Protein AF-A0A2E8VR51-F1 (afdb_monomer)

Nearest PDB structures (foldseek):
  3cpf-assembly1_A  TM=2.596E-01  e=8.222E+00  Homo sapiens

Sequence (143 aa):
MIGESTTSEHAAAALQFATNHGLVFTTLTAPDAATGFERFQSMVGETIETPVLVINQVLLKRLCEVCREQIAQQAAGTDRPRGFRAVGCPECDDRYKGRCGVFEAYLYEGDALRRMGRSLADNAARKVAAGITDYEELKRLAP

Mean predicted aligned error: 5.42 Å

Foldseek 3Di:
DEEADPALVSLLVQLVCCVPPNDGDYDYDDLDQVRVVVVSCVSPVDDRQGKDKTKDKDKFFFADPVDWDWDDPDPDDDPPAGFTDQDDDPVADRSGDDIDMFMWMWMDHPNDIGTDDDDSLVSVVVCRNVHGHHPVRSVVSDD

Secondary structure (DSSP, 8-state):
---B--SHHHHHHHHHHHHHHS----B---SSHHHHHHHHHHHH-S---S-EEEEEEEEEEEEPTTT-EEPP--SSS--PPS-EE----TTSBTTEEEEEEEEEEEEEETTEEEEESS-HHHHHHHHHHTTSS-HHHHHTT--

Solvent-accessible surface area (backbone atoms only — not comparable to full-atom values): 8320 Å² total; per-residue (Å²): 115,53,65,74,45,86,44,40,68,49,36,36,48,46,50,51,47,22,72,76,72,50,90,61,48,68,43,72,92,54,97,43,41,65,60,37,48,53,52,49,49,62,35,44,70,61,88,80,85,66,72,45,79,36,72,32,75,48,77,38,61,16,42,21,88,88,48,48,39,75,55,77,81,70,94,65,96,61,92,69,71,62,34,32,44,70,67,50,53,96,90,34,63,92,23,20,52,65,70,44,81,33,51,28,36,32,40,34,52,94,96,40,80,40,76,53,81,59,50,46,66,57,48,37,51,52,34,19,55,69,48,45,21,31,69,71,60,50,57,71,71,57,131

Structure (mmCIF, N/CA/C/O backbone):
data_AF-A0A2E8VR51-F1
#
_entry.id   AF-A0A2E8VR51-F1
#
loop_
_atom_site.group_PDB
_atom_site.id
_atom_site.type_symbol
_atom_site.label_atom_id
_atom_site.label_alt_id
_atom_site.label_comp_id
_atom_site.label_asym_id
_atom_site.label_entity_id
_atom_si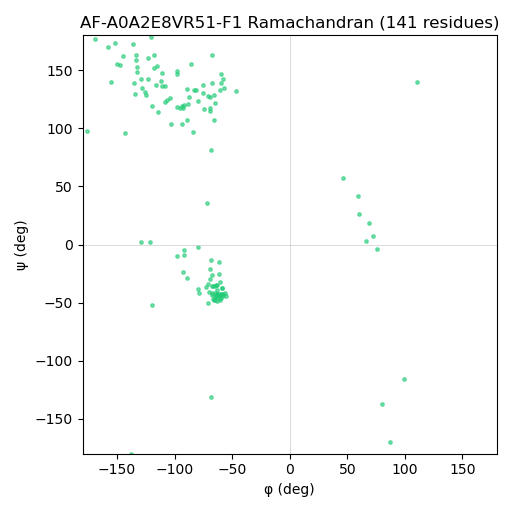te.label_seq_id
_atom_site.pdbx_PDB_ins_code
_atom_site.Cartn_x
_atom_site.Cartn_y
_atom_site.Cartn_z
_atom_site.occupancy
_atom_site.B_iso_or_equiv
_atom_site.auth_seq_id
_atom_site.auth_comp_id
_atom_site.auth_asym_id
_atom_site.auth_atom_id
_atom_site.pdbx_PDB_model_num
ATOM 1 N N . MET A 1 1 ? 16.158 -10.627 -5.288 1.00 84.38 1 MET A N 1
ATOM 2 C CA . MET A 1 1 ? 15.573 -9.438 -4.632 1.00 84.38 1 MET A CA 1
ATOM 3 C C . MET A 1 1 ? 16.692 -8.436 -4.440 1.00 84.38 1 MET A C 1
ATOM 5 O O . MET A 1 1 ? 17.735 -8.818 -3.926 1.00 84.38 1 MET A O 1
ATOM 9 N N . ILE A 1 2 ? 16.482 -7.212 -4.904 1.00 89.19 2 ILE A N 1
ATOM 10 C CA . ILE A 1 2 ? 17.306 -6.039 -4.605 1.00 89.19 2 ILE A CA 1
ATOM 11 C C . ILE A 1 2 ? 16.576 -5.297 -3.482 1.00 89.19 2 ILE A C 1
ATOM 13 O O . ILE A 1 2 ? 15.353 -5.384 -3.394 1.00 89.19 2 ILE A O 1
ATOM 17 N N . GLY A 1 3 ? 17.309 -4.650 -2.579 1.00 92.25 3 GLY A N 1
ATOM 18 C CA . GLY A 1 3 ? 16.710 -3.867 -1.497 1.00 92.25 3 GLY A CA 1
ATOM 19 C C . GLY A 1 3 ? 16.006 -2.612 -2.022 1.00 92.25 3 GLY A C 1
ATOM 20 O O . GLY A 1 3 ? 15.230 -2.658 -2.979 1.00 92.25 3 GLY A O 1
ATOM 21 N N . GLU A 1 4 ? 16.299 -1.469 -1.409 1.00 94.38 4 GLU A N 1
ATOM 22 C CA . GLU A 1 4 ? 15.798 -0.187 -1.899 1.00 94.38 4 GLU A CA 1
ATOM 23 C C . GLU A 1 4 ? 16.639 0.322 -3.079 1.00 94.38 4 GLU A C 1
ATOM 25 O O . GLU A 1 4 ? 17.854 0.498 -2.958 1.00 94.38 4 GLU A O 1
ATOM 30 N N . SER A 1 5 ? 15.994 0.584 -4.217 1.00 93.75 5 SER A N 1
ATOM 31 C CA . SER A 1 5 ? 16.619 1.255 -5.357 1.00 93.75 5 SER A CA 1
ATOM 32 C C . SER A 1 5 ? 16.562 2.766 -5.161 1.00 93.75 5 SER A C 1
ATOM 34 O O . SER A 1 5 ? 15.560 3.414 -5.454 1.00 93.75 5 SER A O 1
ATOM 36 N N . THR A 1 6 ? 17.659 3.319 -4.647 1.00 92.06 6 THR A N 1
ATOM 37 C CA . THR A 1 6 ? 17.831 4.755 -4.379 1.00 92.06 6 THR A CA 1
ATOM 38 C C . THR A 1 6 ? 18.596 5.508 -5.470 1.00 92.06 6 THR A C 1
ATOM 40 O O . THR A 1 6 ? 18.639 6.737 -5.429 1.00 92.06 6 THR A O 1
ATOM 43 N N . THR A 1 7 ? 19.207 4.802 -6.428 1.00 93.50 7 THR A N 1
ATOM 44 C CA . THR A 1 7 ? 20.041 5.391 -7.487 1.00 93.50 7 THR A CA 1
ATOM 45 C C . THR A 1 7 ? 19.699 4.833 -8.869 1.00 93.50 7 THR A C 1
ATOM 47 O O . THR A 1 7 ? 19.080 3.769 -8.991 1.00 93.50 7 THR A O 1
ATOM 50 N N . SER A 1 8 ? 20.146 5.539 -9.911 1.00 95.06 8 SER A N 1
ATOM 51 C CA . SER A 1 8 ? 20.068 5.106 -11.311 1.00 95.06 8 SER A CA 1
ATOM 52 C C . SER A 1 8 ? 20.735 3.754 -11.536 1.00 95.06 8 SER A C 1
ATOM 54 O O . SER A 1 8 ? 20.169 2.892 -12.200 1.00 95.06 8 SER A O 1
ATOM 56 N N . GLU A 1 9 ? 21.894 3.519 -10.918 1.00 94.19 9 GLU A N 1
ATOM 57 C CA . GLU A 1 9 ? 22.633 2.263 -11.064 1.00 94.19 9 GLU A CA 1
ATOM 58 C C . GLU A 1 9 ? 21.839 1.083 -10.489 1.00 94.19 9 GLU A C 1
ATOM 60 O O . GLU A 1 9 ? 21.773 0.023 -11.110 1.00 94.19 9 GLU A O 1
ATOM 65 N N . HIS A 1 10 ? 21.189 1.261 -9.331 1.00 94.38 10 HIS A N 1
ATOM 66 C CA . HIS A 1 10 ? 20.349 0.220 -8.730 1.00 94.38 10 HIS A CA 1
ATOM 67 C C . HIS A 1 10 ? 19.092 -0.066 -9.560 1.00 94.38 10 HIS A C 1
ATOM 69 O O . HIS A 1 10 ? 18.713 -1.229 -9.718 1.00 94.38 10 HIS A O 1
ATOM 75 N N . ALA A 1 11 ? 18.437 0.972 -10.088 1.00 95.56 11 ALA A N 1
ATOM 76 C CA . ALA A 1 11 ? 17.245 0.822 -10.920 1.00 95.56 11 ALA A CA 1
ATOM 77 C C . ALA A 1 11 ? 17.561 0.138 -12.262 1.00 95.56 11 ALA A C 1
ATOM 79 O O . ALA A 1 11 ? 16.892 -0.833 -12.620 1.00 95.56 11 ALA A O 1
ATOM 80 N N . ALA A 1 12 ? 18.619 0.578 -12.950 1.00 94.62 12 ALA A N 1
ATOM 81 C CA . ALA A 1 12 ? 19.083 -0.024 -14.198 1.00 94.62 12 ALA A CA 1
ATOM 82 C C . ALA A 1 12 ? 19.508 -1.487 -13.996 1.00 94.62 12 ALA A C 1
ATOM 84 O O . ALA A 1 12 ? 19.099 -2.363 -14.756 1.00 94.62 12 ALA A O 1
ATOM 85 N N . ALA A 1 13 ? 20.243 -1.785 -12.916 1.00 93.69 13 ALA A N 1
ATOM 86 C CA . ALA A 1 13 ? 20.587 -3.161 -12.573 1.00 93.69 13 ALA A CA 1
ATOM 87 C C . ALA A 1 13 ? 19.329 -4.013 -12.338 1.00 93.69 13 ALA A C 1
ATOM 89 O O . ALA A 1 13 ? 19.228 -5.113 -12.877 1.00 93.69 13 ALA A O 1
ATOM 90 N N . ALA A 1 14 ? 18.344 -3.514 -11.581 1.00 94.69 14 ALA A N 1
ATOM 91 C CA . ALA A 1 14 ? 17.099 -4.241 -11.330 1.00 94.69 14 ALA A CA 1
ATOM 92 C C . ALA A 1 14 ? 16.357 -4.596 -12.625 1.00 94.69 14 ALA A C 1
ATOM 94 O O . ALA A 1 14 ? 15.919 -5.739 -12.775 1.00 94.69 14 ALA A O 1
ATOM 95 N N . LEU A 1 15 ? 16.263 -3.647 -13.562 1.00 95.00 15 LEU A N 1
ATOM 96 C CA . LEU A 1 15 ? 15.639 -3.872 -14.861 1.00 95.00 15 LEU A CA 1
ATOM 97 C C . LEU A 1 15 ? 16.427 -4.885 -15.697 1.00 95.00 15 LEU A C 1
ATOM 99 O O . LEU A 1 15 ? 15.846 -5.846 -16.192 1.00 95.00 15 LEU A O 1
ATOM 103 N N . GLN A 1 16 ? 17.748 -4.730 -15.793 1.00 94.12 16 GLN A N 1
ATOM 104 C CA . GLN A 1 16 ? 18.604 -5.648 -16.544 1.00 94.12 16 GLN A CA 1
ATOM 105 C C . GLN A 1 16 ? 18.524 -7.082 -15.997 1.00 94.12 16 GLN A C 1
ATOM 107 O O . GLN A 1 16 ? 18.422 -8.041 -16.765 1.00 94.12 16 GLN A O 1
ATOM 112 N N . PHE A 1 17 ? 18.528 -7.247 -14.670 1.00 94.31 17 PHE A N 1
ATOM 113 C CA . PHE A 1 17 ? 18.333 -8.553 -14.043 1.00 94.31 17 PHE A CA 1
ATOM 114 C C . PHE A 1 17 ? 16.948 -9.125 -14.344 1.00 94.31 17 PHE A C 1
ATOM 116 O O . PHE A 1 17 ? 16.844 -10.326 -14.580 1.00 94.31 17 PHE A O 1
ATOM 123 N N . ALA A 1 18 ? 15.901 -8.297 -14.357 1.00 94.94 18 ALA A N 1
ATOM 124 C CA . ALA A 1 18 ? 14.562 -8.761 -14.692 1.00 94.94 18 ALA A CA 1
ATOM 125 C C . ALA A 1 18 ? 14.484 -9.252 -16.147 1.00 94.94 18 ALA A C 1
ATOM 127 O O . ALA A 1 18 ? 14.019 -10.359 -16.412 1.00 94.94 18 ALA A O 1
ATOM 128 N N . THR A 1 19 ? 15.048 -8.488 -17.083 1.00 94.69 19 THR A N 1
ATOM 129 C CA . THR A 1 19 ? 15.113 -8.856 -18.504 1.00 94.69 19 THR A CA 1
ATOM 130 C C . THR A 1 19 ? 15.874 -10.167 -18.730 1.00 94.69 19 THR A C 1
ATOM 132 O O . THR A 1 19 ? 15.428 -11.017 -19.496 1.00 94.69 19 THR A O 1
ATOM 135 N N . ASN A 1 20 ? 17.002 -10.366 -18.042 1.00 94.50 20 ASN A N 1
ATOM 136 C CA . ASN A 1 20 ? 17.883 -11.516 -18.284 1.00 94.50 20 ASN A CA 1
ATOM 137 C C . ASN A 1 20 ? 17.538 -12.764 -17.457 1.00 94.50 20 ASN A C 1
ATOM 139 O O . ASN A 1 20 ? 17.843 -13.883 -17.869 1.00 94.50 20 ASN A O 1
ATOM 143 N N . HIS A 1 21 ? 16.956 -12.587 -16.269 1.00 92.62 21 HIS A N 1
ATOM 144 C CA . HIS A 1 21 ? 16.804 -13.653 -15.272 1.00 92.62 21 HIS A CA 1
ATOM 145 C C . HIS A 1 21 ? 15.372 -13.801 -14.731 1.00 92.62 21 HIS A C 1
ATOM 147 O O . HIS A 1 21 ? 15.128 -14.664 -13.885 1.00 92.62 21 HIS A O 1
ATOM 153 N N . GLY A 1 22 ? 14.414 -13.009 -15.221 1.00 92.12 22 GLY A N 1
ATOM 154 C CA . GLY A 1 22 ? 12.995 -13.132 -14.895 1.00 92.12 22 GLY A CA 1
ATOM 155 C C . GLY A 1 22 ? 12.523 -12.141 -13.831 1.00 92.12 22 GLY A C 1
ATOM 156 O O . GLY A 1 22 ? 12.467 -10.940 -14.059 1.00 92.12 22 GLY A O 1
ATOM 157 N N . LEU A 1 23 ? 12.086 -12.625 -12.668 1.00 94.88 23 LEU A N 1
ATOM 158 C CA . LEU A 1 23 ? 11.394 -11.778 -11.692 1.00 94.88 23 LEU A CA 1
ATOM 159 C C . LEU A 1 23 ? 12.356 -11.148 -10.677 1.00 94.88 23 LEU A C 1
ATOM 161 O O . LEU A 1 23 ? 12.995 -11.845 -9.885 1.00 94.88 23 LEU A O 1
ATOM 165 N N . VAL A 1 24 ? 12.384 -9.815 -10.635 1.00 96.00 24 VAL A N 1
ATOM 166 C CA . VAL A 1 24 ? 13.119 -9.034 -9.634 1.00 96.00 24 VAL A CA 1
ATOM 167 C C . VAL A 1 24 ? 12.144 -8.227 -8.785 1.00 96.00 24 VAL A C 1
ATOM 169 O O . VAL A 1 24 ? 11.216 -7.607 -9.288 1.00 96.00 24 VAL A O 1
ATOM 172 N N . PHE A 1 25 ? 12.391 -8.218 -7.477 1.00 96.50 25 PHE A N 1
ATOM 173 C CA . PHE A 1 25 ? 11.725 -7.333 -6.526 1.00 96.50 25 PHE A CA 1
ATOM 174 C C . PHE A 1 25 ? 12.713 -6.278 -6.047 1.00 96.50 25 PHE A C 1
ATOM 176 O O . PHE A 1 25 ? 13.847 -6.634 -5.717 1.00 96.50 25 PHE A O 1
ATOM 183 N N . THR A 1 26 ? 12.258 -5.031 -5.977 1.00 96.00 26 THR A N 1
ATOM 184 C CA . THR A 1 26 ? 12.933 -3.901 -5.331 1.00 96.00 26 THR A CA 1
ATOM 185 C C . THR A 1 26 ? 11.891 -2.977 -4.703 1.00 96.00 26 THR A C 1
ATOM 187 O O . THR A 1 26 ? 10.706 -3.063 -5.031 1.00 96.00 26 THR A O 1
ATOM 190 N N . THR A 1 27 ? 12.315 -2.122 -3.777 1.00 96.94 27 THR A N 1
ATOM 191 C CA . THR A 1 27 ? 11.473 -1.093 -3.163 1.00 96.94 27 THR A CA 1
ATOM 192 C C . THR A 1 27 ? 11.980 0.298 -3.517 1.00 96.94 27 THR A C 1
ATOM 194 O O . THR A 1 27 ? 13.168 0.492 -3.751 1.00 96.94 27 THR A O 1
ATOM 197 N N . LEU A 1 28 ? 11.087 1.283 -3.512 1.00 95.50 28 LEU A N 1
ATOM 198 C CA . LEU A 1 28 ? 11.433 2.696 -3.632 1.00 95.50 28 LEU A CA 1
ATOM 199 C C . LEU A 1 28 ? 10.434 3.533 -2.836 1.00 95.50 28 LEU A C 1
ATOM 201 O O . LEU A 1 28 ? 9.288 3.122 -2.640 1.00 95.50 28 LEU A O 1
ATOM 205 N N . THR A 1 29 ? 10.860 4.713 -2.398 1.00 95.00 29 THR A N 1
ATOM 206 C CA . THR A 1 29 ? 10.002 5.637 -1.655 1.00 95.00 29 THR A CA 1
ATOM 207 C C . THR A 1 29 ? 9.316 6.624 -2.606 1.00 95.00 29 THR A C 1
ATOM 209 O O . THR A 1 29 ? 9.969 7.434 -3.272 1.00 95.00 29 THR A O 1
ATOM 212 N N . ALA A 1 30 ? 7.985 6.569 -2.652 1.00 93.94 30 ALA A N 1
ATOM 213 C CA . ALA A 1 30 ? 7.124 7.464 -3.423 1.00 93.94 30 ALA A CA 1
ATOM 214 C C . ALA A 1 30 ? 5.759 7.637 -2.728 1.00 93.94 30 ALA A C 1
ATOM 216 O O . ALA A 1 30 ? 5.362 6.758 -1.961 1.00 93.94 30 ALA A O 1
ATOM 217 N N . PRO A 1 31 ? 5.047 8.755 -2.965 1.00 92.50 31 PRO A N 1
ATOM 218 C CA . PRO A 1 31 ? 3.736 9.004 -2.358 1.00 92.50 31 PRO A CA 1
ATOM 219 C C . PRO A 1 31 ? 2.630 8.076 -2.887 1.00 92.50 31 PRO A C 1
ATOM 221 O O . PRO A 1 31 ? 1.697 7.758 -2.154 1.00 92.50 31 PRO A O 1
ATOM 224 N N . ASP A 1 32 ? 2.738 7.622 -4.135 1.00 93.06 32 ASP A N 1
ATOM 225 C CA . ASP A 1 32 ? 1.780 6.726 -4.779 1.00 93.06 32 ASP A CA 1
ATOM 226 C C . ASP A 1 32 ? 2.459 5.858 -5.856 1.00 93.06 32 ASP A C 1
ATOM 228 O O . ASP A 1 32 ? 3.645 6.019 -6.161 1.00 93.06 32 ASP A O 1
ATOM 232 N N . ALA A 1 33 ? 1.706 4.910 -6.422 1.00 94.75 33 ALA A N 1
ATOM 233 C CA . ALA A 1 33 ? 2.224 3.967 -7.412 1.00 94.75 33 ALA A CA 1
ATOM 234 C C . ALA A 1 33 ? 2.599 4.620 -8.754 1.00 94.75 33 ALA A C 1
ATOM 236 O O . ALA A 1 33 ? 3.564 4.183 -9.378 1.00 94.75 33 ALA A O 1
ATOM 237 N N . ALA A 1 34 ? 1.861 5.640 -9.204 1.00 94.75 34 ALA A N 1
ATOM 238 C 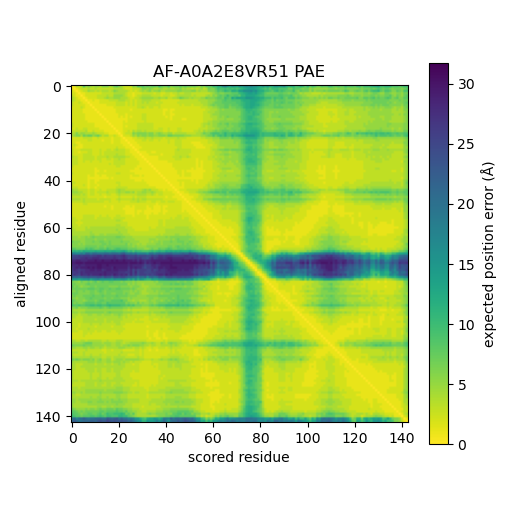CA . ALA A 1 34 ? 2.125 6.295 -10.485 1.00 94.75 34 ALA A CA 1
ATOM 239 C C . ALA A 1 34 ? 3.414 7.120 -10.407 1.00 94.75 34 ALA A C 1
ATOM 241 O O . ALA A 1 34 ? 4.342 6.885 -11.178 1.00 94.75 34 ALA A O 1
ATOM 242 N N . THR A 1 35 ? 3.531 7.965 -9.382 1.00 95.50 35 THR A N 1
ATOM 243 C CA . THR A 1 35 ? 4.749 8.720 -9.069 1.00 95.50 35 THR A CA 1
ATOM 244 C C . THR A 1 35 ? 5.933 7.780 -8.820 1.00 95.50 35 THR A C 1
ATOM 246 O O . THR A 1 35 ? 7.067 8.071 -9.200 1.00 95.50 35 THR A O 1
ATOM 249 N N . GLY A 1 36 ? 5.692 6.631 -8.180 1.00 96.12 36 GLY A N 1
ATOM 250 C CA . GLY A 1 36 ? 6.714 5.609 -7.967 1.00 96.12 36 GLY A CA 1
ATOM 251 C C . GLY A 1 36 ? 7.240 5.006 -9.268 1.00 96.12 36 GLY A C 1
ATOM 252 O O . GLY A 1 36 ? 8.453 4.860 -9.425 1.00 96.12 36 GLY A O 1
ATOM 253 N N . PHE A 1 37 ? 6.347 4.714 -10.217 1.00 97.00 37 PHE A N 1
ATOM 254 C CA . PHE A 1 37 ? 6.731 4.262 -11.550 1.00 97.00 37 PHE A CA 1
ATOM 255 C C . PHE A 1 37 ? 7.494 5.343 -12.323 1.00 97.00 37 PHE A C 1
ATOM 257 O O . PHE A 1 37 ? 8.561 5.056 -12.853 1.00 97.00 37 PHE A O 1
ATOM 264 N N . GLU A 1 38 ? 7.005 6.585 -12.342 1.00 96.06 38 GLU A N 1
ATOM 265 C CA . GLU A 1 38 ? 7.671 7.706 -13.024 1.00 96.06 38 GLU A CA 1
ATOM 266 C C . GLU A 1 38 ? 9.094 7.930 -12.493 1.00 96.06 38 GLU A C 1
ATOM 268 O O . GLU A 1 38 ? 10.039 8.097 -13.266 1.00 96.06 38 GLU A O 1
ATOM 273 N N . ARG A 1 39 ? 9.281 7.856 -11.167 1.00 96.00 39 ARG A N 1
ATOM 274 C CA . ARG A 1 39 ? 10.613 7.903 -10.545 1.00 96.00 39 ARG A CA 1
ATOM 275 C C . ARG A 1 39 ? 11.492 6.744 -10.992 1.00 96.00 39 ARG A C 1
ATOM 277 O O . ARG A 1 39 ? 12.652 6.967 -11.325 1.00 96.00 39 ARG A O 1
ATOM 284 N N . PHE A 1 40 ? 10.961 5.522 -11.000 1.00 96.81 40 PHE A N 1
ATOM 285 C CA . PHE A 1 40 ? 11.699 4.350 -11.469 1.00 96.81 40 PHE A CA 1
ATOM 286 C C . PHE A 1 40 ? 12.118 4.496 -12.937 1.00 96.81 40 PHE A C 1
ATOM 288 O O . PHE A 1 40 ? 13.291 4.320 -13.252 1.00 96.81 40 PHE A O 1
ATOM 295 N N . GLN A 1 41 ? 11.196 4.906 -13.809 1.00 95.94 41 GLN A N 1
ATOM 296 C CA . GLN A 1 41 ? 11.453 5.154 -15.227 1.00 95.94 41 GLN A CA 1
ATOM 297 C C . GLN A 1 41 ? 12.520 6.237 -15.431 1.00 95.94 41 GLN A C 1
ATOM 299 O O . GLN A 1 41 ? 13.450 6.051 -16.214 1.00 95.94 41 GLN A O 1
ATOM 304 N N . SER A 1 42 ? 12.445 7.332 -14.670 1.00 95.69 42 SER A N 1
ATOM 305 C CA . SER A 1 42 ? 13.459 8.387 -14.704 1.00 95.69 42 SER A CA 1
ATOM 306 C C . SER A 1 42 ? 14.834 7.916 -14.223 1.00 95.69 42 SER A C 1
ATOM 308 O O . SER A 1 42 ? 15.833 8.414 -14.733 1.00 95.69 42 SER A O 1
ATOM 310 N N . MET A 1 43 ? 14.908 7.011 -13.240 1.00 96.19 43 MET A N 1
ATOM 311 C CA . MET A 1 43 ? 16.180 6.459 -12.751 1.00 96.19 43 MET A CA 1
ATOM 312 C C . MET A 1 43 ? 16.807 5.482 -13.747 1.00 96.19 43 MET A C 1
ATOM 314 O O . MET A 1 43 ? 18.027 5.450 -13.872 1.00 96.19 43 MET A O 1
ATOM 318 N N . VAL A 1 44 ? 15.981 4.692 -14.437 1.00 95.69 44 VAL A N 1
ATOM 319 C CA . VAL A 1 44 ? 16.424 3.766 -15.486 1.00 95.69 44 VAL A CA 1
ATOM 320 C C . VAL A 1 44 ? 17.012 4.535 -16.674 1.00 95.69 44 VAL A C 1
ATOM 322 O O . VAL A 1 44 ? 18.074 4.173 -17.165 1.00 95.69 44 VAL A O 1
ATOM 325 N N . GLY A 1 45 ? 16.358 5.616 -17.115 1.00 93.75 45 GLY A N 1
ATOM 326 C CA . GLY A 1 45 ? 16.888 6.501 -18.161 1.00 93.75 45 GLY A CA 1
ATOM 327 C C . GLY A 1 45 ? 16.878 5.921 -19.585 1.00 93.75 45 GLY A C 1
ATOM 328 O O . GLY A 1 45 ? 17.398 6.552 -20.502 1.00 93.75 45 GLY A O 1
ATOM 329 N N . GLU A 1 46 ? 16.268 4.754 -19.786 1.00 92.44 46 GLU A N 1
ATOM 330 C CA . GLU A 1 46 ? 16.099 4.077 -21.074 1.00 92.44 46 GLU A CA 1
ATOM 331 C C . GLU A 1 46 ? 14.674 3.520 -21.235 1.00 92.44 46 GLU A C 1
ATOM 333 O O . GLU A 1 46 ? 13.851 3.581 -20.317 1.00 92.44 46 GLU A O 1
ATOM 338 N N . THR A 1 47 ? 14.359 3.009 -22.429 1.00 92.38 47 THR A N 1
ATOM 339 C CA . THR A 1 47 ? 13.036 2.434 -22.717 1.00 92.38 47 THR A CA 1
ATOM 340 C C . THR A 1 47 ? 12.850 1.134 -21.940 1.00 92.38 47 THR A C 1
ATOM 342 O O . THR A 1 47 ? 13.669 0.223 -22.030 1.00 92.38 47 THR A O 1
ATOM 345 N N . ILE A 1 48 ? 11.753 1.038 -21.190 1.00 95.38 48 ILE A N 1
ATOM 346 C CA . ILE A 1 48 ? 11.406 -0.155 -20.417 1.00 95.38 48 ILE A CA 1
ATOM 347 C C . ILE A 1 48 ? 10.574 -1.084 -21.309 1.00 95.38 48 ILE A C 1
ATOM 349 O O . ILE A 1 48 ? 9.407 -0.812 -21.570 1.00 95.38 48 ILE A O 1
ATOM 353 N N . GLU A 1 49 ? 11.156 -2.192 -21.763 1.00 93.62 49 GLU A N 1
ATOM 354 C CA . GLU A 1 49 ? 10.429 -3.218 -22.536 1.00 93.62 49 GLU A CA 1
ATOM 355 C C . GLU A 1 49 ? 9.855 -4.335 -21.647 1.00 93.62 49 GLU A C 1
ATOM 357 O O . GLU A 1 49 ? 8.880 -4.999 -22.003 1.00 93.62 49 GLU A O 1
ATOM 362 N N . THR A 1 50 ? 10.441 -4.532 -20.465 1.00 94.19 50 THR A N 1
ATOM 363 C CA . THR A 1 50 ? 10.032 -5.560 -19.500 1.00 94.19 50 THR A CA 1
ATOM 364 C C . THR A 1 50 ? 8.830 -5.078 -18.680 1.00 94.19 50 THR A C 1
ATOM 366 O O . THR A 1 50 ? 8.878 -3.964 -18.154 1.00 94.19 50 THR A O 1
ATOM 369 N N . PRO A 1 51 ? 7.767 -5.887 -18.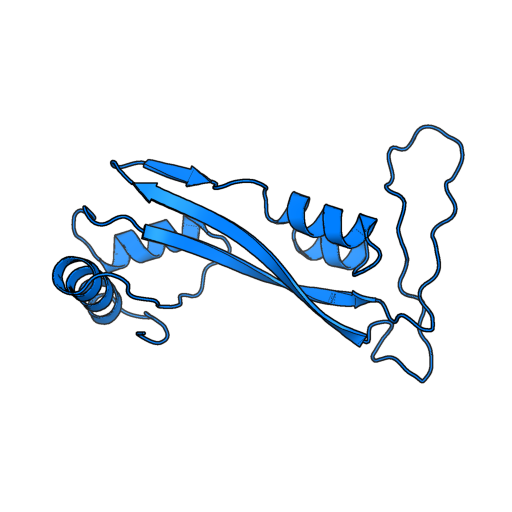499 1.00 96.44 51 PRO A N 1
ATOM 370 C CA . PRO A 1 51 ? 6.629 -5.498 -17.672 1.00 96.44 51 PRO A CA 1
ATOM 371 C C . PRO A 1 51 ? 7.033 -5.152 -16.233 1.00 96.44 51 PRO A C 1
ATOM 373 O O . PRO A 1 51 ? 7.771 -5.901 -15.588 1.00 96.44 51 PRO A O 1
ATOM 376 N N . VAL A 1 52 ? 6.505 -4.046 -15.702 1.00 97.31 52 VAL A N 1
ATOM 377 C CA . VAL A 1 52 ? 6.785 -3.587 -14.330 1.00 97.31 52 VAL A CA 1
ATOM 378 C C . VAL A 1 52 ? 5.492 -3.534 -13.528 1.00 97.31 52 VAL A C 1
ATOM 380 O O . VAL A 1 52 ? 4.575 -2.779 -13.849 1.00 97.31 52 VAL A O 1
ATOM 383 N N . LEU A 1 53 ? 5.423 -4.317 -12.450 1.00 97.62 53 LEU A N 1
ATOM 384 C CA . LEU A 1 53 ? 4.342 -4.242 -11.469 1.00 97.62 53 LEU A CA 1
ATOM 385 C C . LEU A 1 53 ? 4.767 -3.344 -10.305 1.00 97.62 53 LEU A C 1
ATOM 387 O O . LEU A 1 53 ? 5.688 -3.677 -9.560 1.00 97.62 53 LEU A O 1
ATOM 391 N N . VAL A 1 54 ? 4.053 -2.242 -10.110 1.00 97.81 54 VAL A N 1
ATOM 392 C CA . VAL A 1 54 ? 4.246 -1.328 -8.983 1.00 97.81 54 VAL A CA 1
ATOM 393 C C . VAL A 1 54 ? 3.138 -1.544 -7.967 1.00 97.81 54 VAL A C 1
ATOM 395 O O . VAL A 1 54 ? 1.957 -1.477 -8.302 1.00 97.81 54 VAL A O 1
ATOM 398 N N . ILE A 1 55 ? 3.515 -1.801 -6.717 1.00 97.81 55 ILE A N 1
ATOM 399 C CA . ILE A 1 55 ? 2.580 -1.985 -5.605 1.00 97.81 55 ILE A CA 1
ATOM 400 C C . ILE A 1 55 ? 2.786 -0.839 -4.620 1.00 97.81 55 ILE A C 1
ATOM 402 O O . ILE A 1 55 ? 3.832 -0.753 -3.980 1.00 97.81 55 ILE A O 1
ATOM 406 N N . ASN A 1 56 ? 1.774 0.012 -4.470 1.00 96.69 56 ASN A N 1
ATOM 407 C CA . ASN A 1 56 ? 1.730 0.994 -3.393 1.00 96.69 56 ASN A CA 1
ATOM 408 C C . ASN A 1 56 ? 1.079 0.349 -2.162 1.00 96.69 56 ASN A C 1
ATOM 410 O O . ASN A 1 56 ? -0.007 -0.230 -2.254 1.00 96.69 56 ASN A O 1
ATOM 414 N N . GLN A 1 57 ? 1.761 0.423 -1.020 1.00 96.25 57 GLN A N 1
ATOM 415 C CA . GLN A 1 57 ? 1.358 -0.194 0.240 1.00 96.25 57 GLN A CA 1
ATOM 416 C C . GLN A 1 57 ? 1.298 0.857 1.347 1.00 96.25 57 GLN A C 1
ATOM 418 O O . GLN A 1 57 ? 2.296 1.506 1.649 1.00 96.25 57 GLN A O 1
ATOM 423 N N . VAL A 1 58 ? 0.175 0.904 2.067 1.00 95.81 58 VAL A N 1
ATOM 424 C CA . VAL A 1 58 ? 0.037 1.695 3.297 1.00 95.81 58 VAL A CA 1
ATOM 425 C C . VAL A 1 58 ? -0.376 0.810 4.467 1.00 95.81 58 VAL A C 1
ATOM 427 O O . VAL A 1 58 ? -1.160 -0.129 4.319 1.00 95.81 58 VAL A O 1
ATOM 430 N N . LEU A 1 59 ? 0.158 1.098 5.656 1.00 96.81 59 LEU A N 1
ATOM 431 C CA . LEU A 1 59 ? -0.230 0.434 6.897 1.00 96.81 59 LEU A CA 1
ATOM 432 C C . LEU A 1 59 ? -1.234 1.291 7.663 1.00 96.81 59 LEU A C 1
ATOM 434 O O . LEU A 1 59 ? -0.896 2.375 8.130 1.00 96.81 59 LEU A O 1
ATOM 438 N N . LEU A 1 60 ? -2.434 0.751 7.854 1.00 96.56 60 LEU A N 1
ATOM 439 C CA . LEU A 1 60 ? -3.456 1.331 8.721 1.00 96.56 60 LEU A CA 1
ATOM 440 C C . LEU A 1 60 ? -3.436 0.654 10.088 1.00 96.56 60 LEU A C 1
ATOM 442 O O . LEU A 1 60 ? -3.146 -0.547 10.197 1.00 96.56 60 LEU A O 1
ATOM 446 N N . LYS A 1 61 ? -3.787 1.394 11.135 1.00 97.12 61 LYS A N 1
ATOM 447 C CA . LYS A 1 61 ? -3.999 0.827 12.468 1.00 97.12 61 LYS A CA 1
ATOM 448 C C . LYS A 1 61 ? -5.232 -0.088 12.471 1.00 97.12 61 LYS A C 1
ATOM 450 O O . LYS A 1 61 ? -6.252 0.204 11.844 1.00 97.12 61 LYS A O 1
ATOM 455 N N . ARG A 1 62 ? -5.140 -1.229 13.162 1.00 97.62 62 ARG A N 1
ATOM 456 C CA . ARG A 1 62 ? -6.265 -2.163 13.345 1.00 97.62 62 ARG A CA 1
ATOM 457 C C . ARG A 1 62 ? -7.053 -1.803 14.589 1.00 97.62 62 ARG A C 1
ATOM 459 O O . ARG A 1 62 ? -6.455 -1.598 15.641 1.00 97.62 62 ARG A O 1
ATOM 466 N N . LEU A 1 63 ? -8.375 -1.770 14.486 1.00 97.69 63 LEU A N 1
ATOM 467 C CA . LEU A 1 63 ? -9.245 -1.548 15.637 1.00 97.69 63 LEU A CA 1
ATOM 468 C C . LEU A 1 63 ? -9.013 -2.610 16.715 1.00 97.69 63 LEU A C 1
ATOM 470 O O . LEU A 1 63 ? -8.805 -3.784 16.410 1.00 97.69 63 LEU A O 1
ATOM 474 N N . CYS A 1 64 ? -9.075 -2.199 17.981 1.00 97.44 64 CYS A N 1
ATOM 475 C CA . CYS A 1 64 ? -9.064 -3.146 19.088 1.00 97.44 64 CYS A CA 1
ATOM 476 C C . CYS A 1 64 ? -10.331 -4.012 19.057 1.00 97.44 64 CYS A C 1
ATOM 478 O O . CYS A 1 64 ? -11.442 -3.496 19.149 1.00 97.44 64 CYS A O 1
ATOM 480 N N . GLU A 1 65 ? -10.177 -5.331 18.974 1.00 95.38 65 GLU A N 1
ATOM 481 C CA . GLU A 1 65 ? -11.316 -6.258 18.923 1.00 95.38 65 GLU A CA 1
ATOM 482 C C . GLU A 1 65 ? -12.097 -6.325 20.247 1.00 95.38 65 GLU A C 1
ATOM 484 O O . GLU A 1 65 ? -13.272 -6.679 20.226 1.00 95.38 65 GLU A O 1
ATOM 489 N N . VAL A 1 66 ? -11.475 -5.925 21.366 1.00 96.88 66 VAL A N 1
ATOM 490 C CA . VAL A 1 66 ? -12.081 -5.912 22.710 1.00 96.88 66 VAL A CA 1
ATOM 491 C C . VAL A 1 66 ? -13.006 -4.710 22.914 1.00 96.88 66 VAL A C 1
ATOM 493 O O . VAL A 1 66 ? -14.072 -4.861 23.498 1.00 96.88 66 VAL A O 1
ATOM 496 N N . CYS A 1 67 ? -12.609 -3.517 22.454 1.00 96.25 67 CYS A N 1
ATOM 497 C CA . CYS A 1 67 ? -13.309 -2.268 22.790 1.00 96.25 67 CYS A CA 1
ATOM 498 C C . CYS A 1 67 ? -13.850 -1.472 21.599 1.00 96.25 67 CYS A C 1
ATOM 500 O O . CYS A 1 67 ? -14.385 -0.383 21.796 1.00 96.25 67 CYS A O 1
ATOM 502 N N . ARG A 1 68 ? -13.705 -1.960 20.361 1.00 95.50 68 ARG A N 1
ATOM 503 C CA . ARG A 1 68 ? -14.334 -1.307 19.205 1.00 95.50 68 ARG A CA 1
ATOM 504 C C . ARG A 1 68 ? -15.850 -1.270 19.376 1.00 95.50 68 ARG A C 1
ATOM 506 O O . ARG A 1 68 ? -16.469 -2.263 19.750 1.00 95.50 68 ARG A O 1
ATOM 513 N N . GLU A 1 69 ? -16.454 -0.149 19.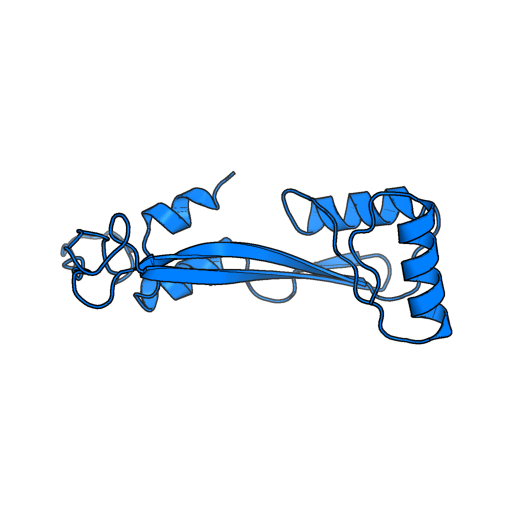013 1.00 94.12 69 GLU A N 1
ATOM 514 C CA . GLU A 1 69 ? -17.905 0.014 19.071 1.00 94.12 69 GLU A CA 1
ATOM 515 C C . GLU A 1 69 ? -18.501 0.084 17.676 1.00 94.12 69 GLU A C 1
ATOM 517 O O . GLU A 1 69 ? -17.984 0.780 16.800 1.00 94.12 69 GLU A O 1
ATOM 522 N N . GLN A 1 70 ? -19.613 -0.617 17.477 1.00 90.50 70 GLN A N 1
ATOM 523 C CA . GLN A 1 70 ? -20.369 -0.542 16.239 1.00 90.50 70 GLN A CA 1
ATOM 524 C C . GLN A 1 70 ? -21.069 0.817 16.142 1.00 90.50 70 GLN A C 1
ATOM 526 O O . GLN A 1 70 ? -21.789 1.232 17.049 1.00 90.50 70 GLN A O 1
ATOM 531 N N . ILE A 1 71 ? -20.876 1.511 15.023 1.00 86.31 71 ILE A N 1
ATOM 532 C CA . ILE A 1 71 ? -21.561 2.774 14.760 1.00 86.31 71 ILE A CA 1
ATOM 533 C C . ILE A 1 71 ? -23.013 2.443 14.397 1.00 86.31 71 ILE A C 1
ATOM 535 O O . ILE A 1 71 ? -23.269 1.772 13.393 1.00 86.31 71 ILE A O 1
ATOM 539 N N . ALA A 1 72 ? -23.962 2.892 15.224 1.00 70.69 72 ALA A N 1
ATOM 540 C CA . ALA A 1 72 ? -25.385 2.724 14.950 1.00 70.69 72 ALA A CA 1
ATOM 541 C C . ALA A 1 72 ? -25.755 3.435 13.641 1.00 70.69 72 ALA A C 1
ATOM 543 O O . ALA A 1 72 ? -25.384 4.588 13.412 1.00 70.69 72 ALA A O 1
ATOM 544 N N . GLN A 1 73 ? -26.492 2.738 12.778 1.00 63.94 73 GLN A N 1
ATOM 545 C CA . GLN A 1 73 ? -26.987 3.297 11.527 1.00 63.94 73 GLN A CA 1
ATOM 546 C C . GLN A 1 73 ? -27.987 4.408 11.876 1.00 63.94 73 GLN A C 1
ATOM 548 O O . GLN A 1 73 ? -29.085 4.122 12.350 1.00 63.94 73 GLN A O 1
ATOM 553 N N . GLN A 1 74 ? -27.623 5.680 11.693 1.00 53.31 74 GLN A N 1
ATOM 554 C CA . GLN A 1 74 ? -28.622 6.742 11.778 1.00 53.31 74 GLN A CA 1
ATOM 555 C C . GLN A 1 74 ? -29.541 6.608 10.564 1.00 53.31 74 GLN A C 1
ATOM 557 O O . GLN A 1 74 ? -29.109 6.741 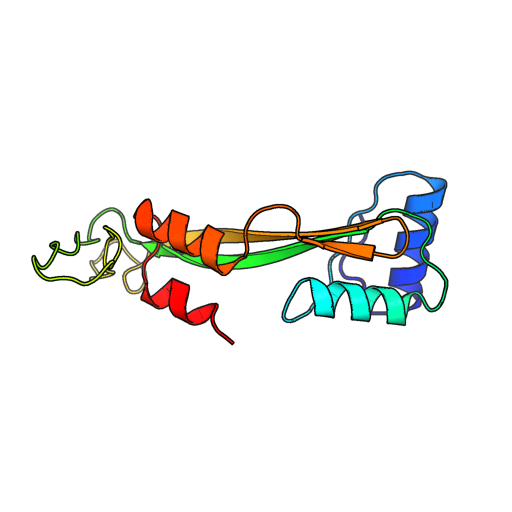9.418 1.00 53.31 74 GLN A O 1
ATOM 562 N N . ALA A 1 75 ? -30.806 6.289 10.826 1.00 47.97 75 ALA A N 1
ATOM 563 C CA . ALA A 1 75 ? -31.857 6.210 9.827 1.00 47.97 75 ALA A CA 1
ATOM 564 C C . ALA A 1 75 ? -32.172 7.615 9.287 1.00 47.97 75 ALA A C 1
ATOM 566 O O . ALA A 1 75 ? -33.099 8.257 9.759 1.00 47.97 75 ALA A O 1
ATOM 567 N N . ALA A 1 76 ? -31.368 8.105 8.340 1.00 46.81 76 ALA A N 1
ATOM 568 C CA . ALA A 1 76 ? -31.722 9.164 7.392 1.00 46.81 76 ALA A CA 1
ATOM 569 C C . ALA A 1 76 ? -30.574 9.388 6.389 1.00 46.81 76 ALA A C 1
ATOM 571 O O . ALA A 1 76 ? -29.609 10.091 6.676 1.00 46.81 76 ALA A O 1
ATOM 572 N N . GLY A 1 77 ? -30.686 8.792 5.199 1.00 48.47 77 GLY A N 1
ATOM 573 C CA . GLY A 1 77 ? -30.159 9.359 3.948 1.00 48.47 77 GLY A CA 1
ATOM 574 C C . GLY A 1 77 ? -28.645 9.517 3.756 1.00 48.47 77 GLY A C 1
ATOM 575 O O . GLY A 1 77 ? -28.253 10.034 2.716 1.00 48.47 77 GLY A O 1
ATOM 576 N N . THR A 1 78 ? -27.788 9.086 4.686 1.00 49.50 78 THR A N 1
ATOM 577 C CA . THR A 1 78 ? -26.334 9.071 4.457 1.00 49.50 78 THR A CA 1
ATOM 578 C C . THR A 1 78 ? -25.852 7.647 4.239 1.00 49.50 78 THR A C 1
ATOM 580 O O . THR A 1 78 ? -26.057 6.768 5.073 1.00 49.50 78 THR A O 1
ATOM 583 N N . ASP A 1 79 ? -25.185 7.433 3.109 1.00 49.97 79 ASP A N 1
ATOM 584 C CA . ASP A 1 79 ? -24.580 6.170 2.676 1.00 49.97 79 ASP A CA 1
ATOM 585 C C . ASP A 1 79 ? -23.319 5.838 3.503 1.00 49.97 79 ASP A C 1
ATOM 587 O O . ASP A 1 79 ? -22.309 5.375 2.982 1.00 49.97 79 ASP A O 1
ATOM 591 N N . ARG A 1 80 ? -23.318 6.168 4.808 1.00 51.19 80 ARG A N 1
ATOM 592 C CA . ARG A 1 80 ? -22.194 5.887 5.705 1.00 51.19 80 ARG A CA 1
ATOM 593 C C . ARG A 1 80 ? -22.132 4.375 5.907 1.00 51.19 80 ARG A C 1
ATOM 595 O O . ARG A 1 80 ? -23.085 3.807 6.452 1.00 51.19 80 ARG A O 1
ATOM 602 N N . PRO A 1 81 ? -21.043 3.706 5.495 1.00 51.84 81 PRO A N 1
ATOM 603 C CA . PRO A 1 81 ? -20.971 2.266 5.632 1.00 51.84 81 PRO A CA 1
ATOM 604 C C . PRO A 1 81 ? -21.101 1.843 7.100 1.00 51.84 81 PRO A C 1
ATOM 606 O O . PRO A 1 81 ? -20.633 2.512 8.030 1.00 51.84 81 PRO A O 1
ATOM 609 N N . ARG A 1 82 ? -21.721 0.678 7.295 1.00 66.75 82 ARG A N 1
ATOM 610 C CA . ARG A 1 82 ? -21.614 -0.092 8.538 1.00 66.75 82 ARG A CA 1
ATOM 611 C C . ARG A 1 82 ? -20.136 -0.162 8.921 1.00 66.75 82 ARG A C 1
ATOM 613 O O . ARG A 1 82 ? -19.295 -0.438 8.070 1.00 66.75 82 ARG A O 1
ATOM 620 N N . GLY A 1 83 ? -19.818 0.125 10.172 1.00 80.94 83 GLY A N 1
ATOM 621 C CA . GLY A 1 83 ? -18.430 0.213 10.594 1.00 80.94 83 GLY A CA 1
ATOM 622 C C . GLY A 1 83 ? -18.296 0.298 12.099 1.00 80.94 83 GLY A C 1
ATOM 623 O O . GLY A 1 83 ? -19.282 0.348 12.839 1.00 80.94 83 GLY A O 1
ATOM 624 N N . PHE A 1 84 ? -17.046 0.306 12.531 1.00 92.62 84 PHE A N 1
ATOM 625 C CA . PHE A 1 84 ? -16.677 0.403 13.929 1.00 92.62 84 PHE A CA 1
ATOM 626 C C . PHE A 1 84 ? -15.877 1.682 14.161 1.00 92.62 84 PHE A C 1
ATOM 628 O O . PHE A 1 84 ? -15.199 2.168 13.255 1.00 92.62 84 PHE A O 1
ATOM 635 N N . ARG A 1 85 ? -15.960 2.220 15.377 1.00 92.94 85 ARG A N 1
ATOM 636 C CA . ARG A 1 85 ? -15.148 3.349 15.839 1.00 92.94 85 ARG A CA 1
ATOM 637 C C . ARG A 1 85 ? -14.160 2.897 16.909 1.00 92.94 85 ARG A C 1
ATOM 639 O O . ARG A 1 85 ? -14.468 2.005 17.705 1.00 92.94 85 ARG A O 1
ATOM 646 N N . ALA A 1 86 ? -12.994 3.533 16.938 1.00 95.62 86 ALA A N 1
ATOM 647 C CA . ALA A 1 86 ? -11.995 3.333 17.977 1.00 95.62 86 ALA A CA 1
ATOM 648 C C . ALA A 1 86 ? -12.429 4.038 19.281 1.00 95.62 86 ALA A C 1
ATOM 650 O O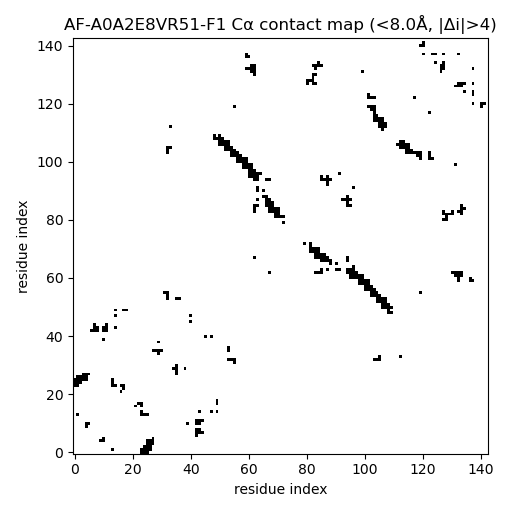 . ALA A 1 86 ? -12.803 5.211 19.250 1.00 95.62 86 ALA A O 1
ATOM 651 N N . VAL A 1 87 ? -12.391 3.334 20.421 1.00 95.56 87 VAL A N 1
ATOM 652 C CA . VAL A 1 87 ? -12.858 3.866 21.725 1.00 95.56 87 VAL A CA 1
ATOM 653 C C . VAL A 1 87 ? -11.748 3.890 22.767 1.00 95.56 87 VAL A C 1
ATOM 655 O O . VAL A 1 87 ? -11.459 4.947 23.318 1.00 95.56 87 VAL A O 1
ATOM 658 N N . GLY A 1 88 ? -11.065 2.761 22.972 1.00 96.12 88 GLY A N 1
ATOM 659 C CA . GLY A 1 88 ? -9.940 2.650 23.905 1.00 96.12 88 GLY A CA 1
ATOM 660 C C . GLY A 1 88 ? -10.258 1.803 25.135 1.00 96.12 88 GLY A C 1
ATOM 661 O O . GLY A 1 88 ? -11.360 1.834 25.668 1.00 96.12 88 GLY A O 1
ATOM 662 N N . CYS A 1 89 ? -9.290 0.990 25.554 1.00 96.75 89 CYS A N 1
ATOM 663 C CA . CYS A 1 89 ? -9.335 0.173 26.766 1.00 96.75 89 CYS A CA 1
ATOM 664 C C . CYS A 1 89 ? -7.903 -0.178 27.223 1.00 96.75 89 CYS A C 1
ATOM 666 O O . CYS A 1 89 ? -6.965 0.028 26.449 1.00 96.75 89 CYS A O 1
ATOM 668 N N . PRO A 1 90 ? -7.714 -0.757 28.423 1.00 97.56 90 PRO A N 1
ATOM 669 C CA . PRO A 1 90 ? -6.391 -1.162 28.915 1.00 97.56 90 PRO A CA 1
ATOM 670 C C . PRO A 1 90 ? -5.662 -2.217 28.060 1.00 97.56 90 PRO A C 1
ATOM 672 O O . PRO A 1 90 ? -4.466 -2.419 28.227 1.00 97.56 90 PRO A O 1
ATOM 675 N N . GLU A 1 91 ? -6.361 -2.899 27.148 1.00 95.50 91 GLU A N 1
ATOM 676 C CA . GLU A 1 91 ? -5.807 -3.964 26.300 1.00 95.50 91 GLU A CA 1
ATOM 677 C C . GLU A 1 91 ? -5.263 -3.500 24.941 1.00 95.50 91 GLU A C 1
ATOM 679 O O . GLU A 1 91 ? -4.745 -4.318 24.167 1.00 95.50 91 GLU A O 1
ATOM 684 N N . CYS A 1 92 ? -5.432 -2.221 24.612 1.00 96.81 92 CYS A N 1
ATOM 685 C CA . CYS A 1 92 ? -5.054 -1.645 23.325 1.00 96.81 92 CYS A CA 1
ATOM 686 C C . CYS A 1 92 ? -3.987 -0.560 23.473 1.00 96.81 92 CYS A C 1
ATOM 688 O O . CYS A 1 92 ? -3.792 -0.014 24.554 1.00 96.81 92 CYS A O 1
ATOM 690 N N . ASP A 1 93 ? -3.342 -0.226 22.360 1.00 95.31 93 ASP A N 1
ATOM 691 C CA . ASP A 1 93 ? -2.407 0.888 22.248 1.00 95.31 93 ASP A CA 1
ATOM 692 C C . ASP A 1 93 ? -3.112 2.051 21.538 1.00 95.31 93 ASP A C 1
ATOM 694 O O . ASP A 1 93 ? -3.378 1.995 20.334 1.00 95.31 93 ASP A O 1
ATOM 698 N N . ASP A 1 94 ? -3.518 3.059 22.316 1.00 93.38 94 ASP A N 1
ATOM 699 C CA . ASP A 1 94 ? -4.280 4.223 21.846 1.00 93.38 94 ASP A CA 1
ATOM 700 C C . ASP A 1 94 ? -5.458 3.845 20.922 1.00 93.38 94 ASP A C 1
ATOM 702 O O . ASP A 1 94 ? -5.562 4.301 19.787 1.00 93.38 94 ASP A O 1
ATOM 706 N N . ARG A 1 95 ? -6.375 2.998 21.415 1.00 96.25 95 ARG A N 1
ATOM 707 C CA . ARG A 1 95 ? -7.616 2.559 20.729 1.00 96.25 95 ARG A CA 1
ATOM 708 C C . ARG A 1 95 ? -7.425 1.527 19.605 1.00 96.25 95 ARG A C 1
ATOM 710 O O . ARG A 1 95 ? -8.417 0.995 19.098 1.00 96.25 95 ARG A O 1
ATOM 717 N N . TYR A 1 96 ? -6.186 1.162 19.274 1.00 97.25 96 TYR A N 1
ATOM 718 C CA . TYR A 1 96 ? -5.851 0.204 18.215 1.00 97.25 96 TYR A CA 1
ATOM 719 C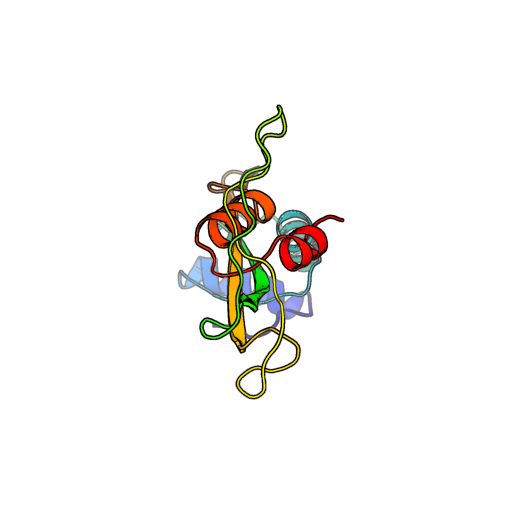 C . TYR A 1 96 ? -5.015 -0.976 18.739 1.00 97.25 96 TYR A C 1
ATOM 721 O O . TYR A 1 96 ? -4.417 -0.916 19.809 1.00 97.25 96 TYR A O 1
ATOM 729 N N . LYS A 1 97 ? -4.979 -2.092 18.001 1.00 96.94 97 LYS A N 1
ATOM 730 C CA . LYS A 1 97 ? -4.149 -3.264 18.333 1.00 96.94 97 LYS A CA 1
ATOM 731 C C . LYS A 1 97 ? -3.600 -3.900 17.055 1.00 96.94 97 LYS A C 1
ATOM 733 O O . LYS A 1 97 ? -4.261 -4.696 16.392 1.00 96.94 97 LYS A O 1
ATOM 738 N N . GLY A 1 98 ? -2.372 -3.524 16.702 1.00 96.56 98 GLY A N 1
ATOM 739 C CA . GLY A 1 98 ? -1.686 -3.981 15.492 1.00 96.56 98 GLY A CA 1
ATOM 740 C C . GLY A 1 98 ? -1.988 -3.142 14.246 1.00 96.56 98 GLY A C 1
ATOM 741 O O . GLY A 1 98 ? -2.569 -2.058 14.310 1.00 96.56 98 GLY A O 1
ATOM 742 N N . ARG A 1 99 ? -1.550 -3.640 13.084 1.00 97.25 99 ARG A N 1
ATOM 743 C CA . ARG A 1 99 ? -1.642 -2.946 11.788 1.00 97.25 99 ARG A CA 1
ATOM 744 C C . ARG A 1 99 ? -2.161 -3.870 10.696 1.00 97.25 99 ARG A C 1
ATOM 746 O O . ARG A 1 99 ? -2.078 -5.091 10.810 1.00 97.25 99 ARG A O 1
ATOM 753 N N . CYS A 1 100 ? -2.700 -3.292 9.631 1.00 96.62 100 CYS A N 1
ATOM 754 C CA . CYS A 1 100 ? -3.107 -4.024 8.442 1.00 96.62 100 CYS A CA 1
ATOM 755 C C . CYS A 1 100 ? -2.652 -3.285 7.178 1.00 96.62 100 CYS A C 1
ATOM 757 O O . CYS A 1 100 ? -2.744 -2.064 7.110 1.00 96.62 100 CYS A O 1
ATOM 759 N N . GLY A 1 101 ? -2.170 -4.027 6.179 1.00 96.88 101 GLY A N 1
ATOM 760 C CA . GLY A 1 101 ? -1.739 -3.446 4.904 1.00 96.88 101 GLY A CA 1
ATOM 761 C C . GLY A 1 101 ? -2.902 -3.226 3.945 1.00 96.88 101 GLY A C 1
ATOM 762 O O . GLY A 1 101 ? -3.736 -4.119 3.777 1.00 96.88 101 GLY A O 1
ATOM 763 N N . VAL A 1 102 ? -2.969 -2.054 3.333 1.00 96.81 102 VAL A N 1
ATOM 764 C CA . VAL A 1 102 ? -3.832 -1.740 2.193 1.00 96.81 102 VAL A CA 1
ATOM 765 C C . VAL A 1 102 ? -2.930 -1.529 0.989 1.00 96.81 102 VAL A C 1
ATOM 767 O O . VAL A 1 102 ? -1.848 -0.964 1.127 1.00 96.81 102 VAL A O 1
ATOM 770 N N . PHE A 1 103 ? -3.368 -2.017 -0.166 1.00 96.38 103 PHE A N 1
ATOM 771 C CA . PHE A 1 103 ? -2.552 -2.072 -1.366 1.00 96.38 103 PHE A CA 1
ATOM 772 C C . PHE A 1 103 ? -3.330 -1.547 -2.562 1.00 96.38 103 PHE A C 1
ATOM 774 O O . PHE A 1 103 ? -4.544 -1.746 -2.655 1.00 96.38 103 PHE A O 1
ATOM 781 N N . GLU A 1 104 ? -2.616 -0.951 -3.499 1.00 95.94 104 GLU A N 1
ATOM 782 C CA . GLU A 1 104 ? -3.044 -0.793 -4.883 1.00 95.94 104 GLU A CA 1
ATOM 783 C C . GLU A 1 104 ? -1.890 -1.202 -5.795 1.00 95.94 104 GLU A C 1
ATOM 785 O O . GLU A 1 104 ? -0.724 -1.133 -5.404 1.00 95.94 104 GLU A O 1
ATOM 790 N N . ALA A 1 105 ? -2.219 -1.664 -6.995 1.00 97.25 105 ALA A N 1
ATOM 791 C CA . ALA A 1 105 ? -1.233 -2.163 -7.935 1.00 97.25 105 ALA A CA 1
ATOM 792 C C . ALA A 1 105 ? -1.418 -1.501 -9.296 1.00 97.25 105 ALA A C 1
ATOM 794 O O . ALA A 1 105 ? -2.547 -1.271 -9.730 1.00 97.25 105 ALA A O 1
ATOM 795 N N . TYR A 1 106 ? -0.311 -1.217 -9.966 1.00 98.06 106 TYR A N 1
ATOM 796 C CA . TYR A 1 106 ? -0.267 -0.703 -11.325 1.00 98.06 106 TYR A CA 1
ATOM 797 C C . TYR A 1 106 ? 0.675 -1.575 -12.142 1.00 98.06 106 TYR A C 1
ATOM 799 O O . TYR A 1 106 ? 1.757 -1.918 -11.679 1.00 98.06 106 TYR A O 1
ATOM 807 N N . LEU A 1 107 ? 0.250 -1.948 -13.342 1.00 98.25 107 LEU A N 1
ATOM 808 C CA . LEU A 1 107 ? 1.049 -2.704 -14.293 1.00 98.25 107 LEU A CA 1
ATOM 809 C C . LEU A 1 107 ? 1.437 -1.782 -15.443 1.00 98.25 107 LEU A C 1
ATOM 811 O O . LEU A 1 107 ? 0.558 -1.210 -16.087 1.00 98.25 107 LEU A O 1
ATOM 815 N N . TYR A 1 108 ? 2.736 -1.645 -15.682 1.00 98.00 108 TYR A N 1
ATOM 816 C CA . TYR A 1 108 ? 3.271 -1.072 -16.906 1.00 98.00 108 TYR A CA 1
ATOM 817 C C . TYR A 1 108 ? 3.558 -2.195 -17.897 1.00 98.00 108 TYR A C 1
ATOM 819 O O . TYR A 1 108 ? 4.356 -3.086 -17.607 1.00 98.00 108 TYR A O 1
ATOM 827 N N . GLU A 1 109 ? 2.890 -2.153 -19.044 1.00 95.56 109 GLU A N 1
ATOM 828 C CA . GLU A 1 109 ? 3.098 -3.072 -20.162 1.00 95.56 109 GLU A CA 1
ATOM 829 C C . GLU A 1 109 ? 2.649 -2.390 -21.460 1.00 95.56 109 GLU A C 1
ATOM 831 O O . GLU A 1 109 ? 1.634 -1.688 -21.476 1.00 95.56 109 GLU A O 1
ATOM 836 N N . GLY A 1 110 ? 3.398 -2.586 -22.550 1.00 92.31 110 GLY A N 1
ATOM 837 C CA . GLY A 1 110 ? 3.044 -2.031 -23.861 1.00 92.31 110 GLY A CA 1
ATOM 838 C C . GLY A 1 110 ? 2.939 -0.503 -23.861 1.00 92.31 110 GLY A C 1
ATOM 839 O O . GLY A 1 110 ? 1.992 0.042 -24.423 1.00 92.31 110 GLY A O 1
ATOM 840 N N . ASP A 1 111 ? 3.877 0.160 -23.180 1.00 88.94 111 ASP A N 1
ATOM 841 C CA . ASP A 1 111 ? 3.954 1.618 -23.023 1.00 88.94 111 ASP A CA 1
ATOM 842 C C . ASP A 1 111 ? 2.743 2.278 -22.336 1.00 88.94 111 ASP A C 1
ATOM 844 O O . ASP A 1 111 ? 2.431 3.451 -22.529 1.00 88.94 111 ASP A O 1
ATOM 848 N N . ALA A 1 112 ? 2.031 1.522 -21.498 1.00 94.38 112 ALA A N 1
ATOM 849 C CA . ALA A 1 112 ? 0.917 2.042 -20.720 1.00 94.38 112 ALA A CA 1
ATOM 850 C C . ALA A 1 112 ? 0.987 1.571 -19.268 1.00 94.38 112 ALA A C 1
ATOM 852 O O . ALA A 1 112 ? 1.054 0.374 -18.995 1.00 94.38 112 ALA A O 1
ATOM 853 N N . LEU A 1 113 ? 0.877 2.515 -18.329 1.00 97.12 113 LEU A N 1
ATOM 854 C CA . LEU A 1 113 ? 0.682 2.220 -16.912 1.00 97.12 113 LEU A CA 1
ATOM 855 C C . LEU A 1 113 ? -0.819 2.105 -16.609 1.00 97.12 113 LEU A C 1
ATOM 857 O O . LEU A 1 113 ? -1.586 3.048 -16.812 1.00 97.12 113 LEU A O 1
ATOM 861 N N . ARG A 1 114 ? -1.260 0.948 -16.111 1.00 97.19 114 ARG A N 1
ATOM 862 C CA . ARG A 1 114 ? -2.676 0.653 -15.851 1.00 97.19 114 ARG A CA 1
ATOM 863 C C . ARG A 1 114 ? -2.886 0.214 -14.413 1.00 97.19 114 ARG A C 1
ATOM 865 O O . ARG A 1 114 ? -2.212 -0.693 -13.934 1.00 97.19 114 ARG A O 1
ATOM 872 N N . ARG A 1 115 ? -3.873 0.800 -13.729 1.00 96.31 115 ARG A N 1
ATOM 873 C CA . ARG A 1 115 ? -4.279 0.331 -12.399 1.00 96.31 115 ARG A CA 1
ATOM 874 C C . ARG A 1 115 ? -4.889 -1.066 -12.493 1.00 96.31 115 ARG A C 1
ATOM 876 O O . ARG A 1 115 ? -5.853 -1.290 -13.224 1.00 96.31 115 ARG A O 1
ATOM 883 N N . MET A 1 116 ? -4.382 -1.971 -11.671 1.00 96.25 116 MET A N 1
ATOM 884 C CA . MET A 1 116 ? -4.871 -3.330 -11.513 1.00 96.25 116 MET A CA 1
ATOM 885 C C . MET A 1 116 ? -5.868 -3.380 -10.352 1.00 96.25 116 MET A C 1
ATOM 887 O O . MET A 1 116 ? -5.505 -3.354 -9.176 1.00 96.25 116 MET A O 1
ATOM 891 N N . GLY A 1 117 ? -7.156 -3.457 -10.684 1.00 95.00 117 GLY A N 1
ATOM 892 C CA . GLY A 1 117 ? -8.229 -3.582 -9.700 1.00 95.00 117 GLY A CA 1
ATOM 893 C C . GLY A 1 117 ? -8.634 -2.260 -9.037 1.00 95.00 117 GLY A C 1
ATOM 894 O O . GLY A 1 117 ? -8.858 -1.248 -9.706 1.00 95.00 117 GLY A O 1
ATOM 895 N N . ARG A 1 118 ? -8.836 -2.307 -7.716 1.00 94.56 118 ARG A N 1
ATOM 896 C CA . ARG A 1 118 ? -9.412 -1.214 -6.913 1.00 94.56 118 ARG A CA 1
ATOM 897 C C . ARG A 1 118 ? -8.349 -0.214 -6.466 1.00 94.56 118 ARG A C 1
ATOM 899 O O . ARG A 1 118 ? -7.180 -0.568 -6.346 1.00 94.56 118 ARG A O 1
ATOM 906 N N . SER A 1 119 ? -8.778 1.016 -6.191 1.00 93.62 119 SER A N 1
ATOM 907 C CA . SER A 1 119 ? -7.907 2.039 -5.606 1.00 93.62 119 SER A CA 1
ATOM 908 C C . SER A 1 119 ? -7.499 1.692 -4.171 1.00 93.62 119 SER A C 1
ATOM 910 O O . SER A 1 119 ? -8.152 0.880 -3.500 1.00 93.62 119 SER A O 1
ATOM 912 N N . LEU A 1 120 ? -6.452 2.355 -3.674 1.00 93.56 120 LEU A N 1
ATOM 913 C CA . LEU A 1 120 ? -6.058 2.270 -2.268 1.00 93.56 120 LEU A CA 1
ATOM 914 C C . LEU A 1 120 ? -7.223 2.641 -1.329 1.00 93.56 120 LEU A C 1
ATOM 916 O O . LEU A 1 120 ? -7.503 1.914 -0.374 1.00 93.56 120 LEU A O 1
ATOM 920 N N . ALA A 1 121 ? -7.954 3.715 -1.645 1.00 93.00 121 ALA A N 1
ATOM 921 C CA . ALA A 1 121 ? -9.111 4.177 -0.876 1.00 93.00 121 ALA A CA 1
ATOM 922 C C . ALA A 1 121 ? -10.252 3.147 -0.856 1.00 93.00 121 ALA A C 1
ATOM 924 O O . ALA A 1 121 ? -10.789 2.848 0.209 1.00 93.00 121 ALA A O 1
ATOM 925 N N . ASP A 1 122 ? -10.578 2.536 -1.998 1.00 93.81 122 ASP A N 1
ATOM 926 C CA . ASP A 1 122 ? -11.600 1.484 -2.074 1.00 93.81 122 ASP A CA 1
ATOM 927 C C . ASP A 1 122 ? -11.205 0.253 -1.248 1.00 93.81 122 ASP A C 1
ATOM 929 O O . ASP A 1 122 ? -12.027 -0.341 -0.544 1.00 93.81 122 ASP A O 1
ATOM 933 N N . ASN A 1 123 ? -9.934 -0.156 -1.327 1.00 95.62 123 ASN A N 1
ATOM 934 C CA . ASN A 1 123 ? -9.435 -1.292 -0.561 1.00 95.62 123 ASN A CA 1
ATOM 935 C C . ASN A 1 123 ? -9.425 -0.996 0.947 1.00 95.62 123 ASN A C 1
ATOM 937 O O . ASN A 1 123 ? -9.758 -1.883 1.736 1.00 95.62 123 ASN A O 1
ATOM 941 N N . ALA A 1 124 ? -9.126 0.238 1.358 1.00 94.94 124 ALA A N 1
ATOM 942 C CA . ALA A 1 124 ? -9.254 0.673 2.745 1.00 94.94 124 ALA A CA 1
ATOM 943 C C . ALA A 1 124 ? -10.721 0.734 3.202 1.00 94.94 124 ALA A C 1
ATOM 945 O O . ALA A 1 124 ? -11.047 0.200 4.262 1.00 94.94 124 ALA A O 1
ATOM 946 N N . ALA A 1 125 ? -11.632 1.270 2.385 1.00 93.19 125 ALA A N 1
ATOM 947 C CA . ALA A 1 125 ? -13.063 1.328 2.688 1.00 93.19 125 ALA A CA 1
ATOM 948 C C . ALA A 1 125 ? -13.661 -0.070 2.925 1.00 93.19 125 ALA A C 1
ATOM 950 O O . ALA A 1 125 ? -14.456 -0.270 3.844 1.00 93.19 125 ALA A O 1
ATOM 951 N N . ARG A 1 126 ? -13.210 -1.085 2.175 1.00 93.50 126 ARG A N 1
ATOM 952 C CA . ARG A 1 126 ? -13.587 -2.489 2.425 1.00 93.50 126 ARG A CA 1
ATOM 953 C C . ARG A 1 126 ? -13.118 -2.996 3.789 1.00 93.50 126 ARG A C 1
ATOM 955 O O . ARG A 1 126 ? -13.827 -3.782 4.414 1.00 93.50 126 ARG A O 1
ATOM 962 N N . LYS A 1 127 ? -11.953 -2.555 4.273 1.00 95.38 127 LYS A N 1
ATOM 963 C CA . LYS A 1 127 ? -11.474 -2.896 5.623 1.00 95.38 127 LYS A CA 1
ATOM 964 C C . LYS A 1 127 ? -12.266 -2.197 6.718 1.00 95.38 127 LYS A C 1
ATOM 966 O O . LYS A 1 127 ? -12.476 -2.806 7.766 1.00 95.38 127 LYS A O 1
ATOM 971 N N . VAL A 1 128 ? -12.728 -0.973 6.466 1.00 94.12 128 VAL A N 1
ATOM 972 C CA . VAL A 1 128 ? -13.657 -0.266 7.359 1.00 94.12 128 VAL A CA 1
ATOM 973 C C . VAL A 1 128 ? -14.985 -1.015 7.444 1.00 94.12 128 VAL A C 1
ATOM 975 O O . VAL A 1 128 ? -15.440 -1.334 8.541 1.00 94.12 128 VAL A O 1
ATOM 978 N N . ALA A 1 129 ? -15.552 -1.403 6.298 1.00 91.62 129 ALA A N 1
ATOM 979 C CA . ALA A 1 129 ? -16.785 -2.191 6.241 1.00 91.62 129 ALA A CA 1
ATOM 980 C C . ALA A 1 129 ? -16.652 -3.564 6.931 1.00 91.62 129 ALA A C 1
ATOM 982 O O . ALA A 1 129 ? -17.606 -4.057 7.527 1.00 91.62 129 ALA A O 1
ATOM 983 N N . ALA A 1 130 ? -15.459 -4.168 6.891 1.00 92.69 130 ALA A N 1
ATOM 984 C CA . ALA A 1 130 ? -15.139 -5.407 7.603 1.00 92.69 130 ALA A CA 1
ATOM 985 C C . ALA A 1 130 ? -14.829 -5.208 9.104 1.00 92.69 130 ALA A C 1
ATOM 987 O O . ALA A 1 130 ? -14.547 -6.179 9.805 1.00 92.69 130 ALA A O 1
ATOM 988 N N . GLY A 1 131 ? -14.829 -3.969 9.609 1.00 93.06 131 GLY A N 1
ATOM 989 C CA . GLY A 1 131 ? -14.511 -3.647 11.003 1.00 93.06 131 GLY A CA 1
ATOM 990 C C . GLY A 1 131 ? -13.050 -3.874 11.398 1.00 93.06 1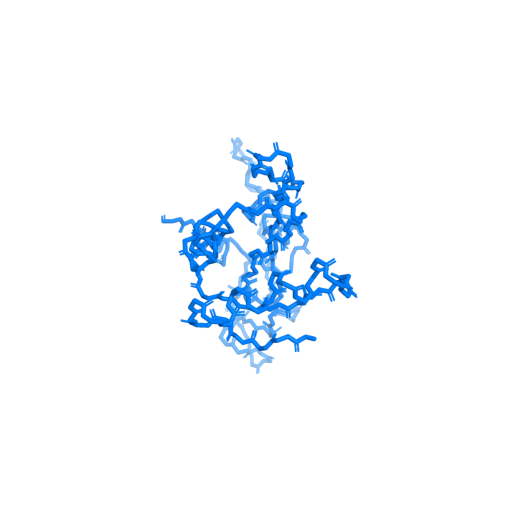31 GLY A C 1
ATOM 991 O O . GLY A 1 131 ? -12.753 -4.004 12.585 1.00 93.06 131 GLY A O 1
ATOM 992 N N . ILE A 1 132 ? -12.138 -3.957 10.426 1.00 96.12 132 ILE A N 1
ATOM 993 C CA . ILE A 1 132 ? -10.702 -4.173 10.663 1.00 96.12 132 ILE A CA 1
ATOM 994 C C . ILE A 1 132 ? -10.020 -2.862 11.073 1.00 96.12 132 ILE A C 1
ATOM 996 O O . ILE A 1 132 ? -9.131 -2.864 11.920 1.00 96.12 132 ILE A O 1
ATOM 1000 N N . THR A 1 133 ? -10.424 -1.751 10.464 1.00 96.31 133 THR A N 1
ATOM 1001 C CA . THR A 1 133 ? -9.943 -0.385 10.728 1.00 96.31 133 THR A CA 1
ATOM 1002 C C . THR A 1 133 ? -11.145 0.569 10.733 1.00 96.31 133 THR A C 1
ATOM 1004 O O . THR A 1 133 ? -12.274 0.104 10.557 1.00 96.31 133 THR A O 1
ATOM 1007 N N . ASP A 1 134 ? -10.940 1.865 10.951 1.00 94.00 134 ASP A N 1
ATOM 1008 C CA . ASP A 1 134 ? -12.018 2.855 11.019 1.00 94.00 134 ASP A CA 1
ATOM 1009 C C . ASP A 1 134 ? -11.905 3.970 9.967 1.00 94.00 134 ASP A C 1
ATOM 1011 O O . ASP A 1 134 ? -10.995 4.010 9.136 1.00 94.00 134 ASP A O 1
ATOM 1015 N N . TYR A 1 135 ? -12.891 4.869 9.974 1.00 91.88 135 TYR A N 1
ATOM 1016 C CA . TYR A 1 135 ? -12.941 6.001 9.051 1.00 91.88 135 TYR A CA 1
ATOM 1017 C C . TYR A 1 135 ? -11.840 7.031 9.284 1.00 91.88 135 TYR A C 1
ATOM 1019 O O . TYR A 1 135 ? -11.489 7.739 8.342 1.00 91.88 135 TYR A O 1
ATOM 1027 N N . GLU A 1 136 ? -11.314 7.148 10.503 1.00 91.81 136 GLU A N 1
ATOM 1028 C CA . GLU A 1 136 ? -10.238 8.099 10.779 1.00 91.81 136 GLU A CA 1
ATOM 1029 C C . GLU A 1 136 ? -8.943 7.631 10.117 1.00 91.81 136 GLU A C 1
ATOM 1031 O O . GLU A 1 136 ? -8.275 8.426 9.462 1.00 91.81 136 GLU A O 1
ATOM 1036 N N . GLU A 1 137 ? -8.647 6.330 10.155 1.00 93.81 137 GLU A N 1
ATOM 1037 C CA . GLU A 1 137 ? -7.532 5.760 9.394 1.00 93.81 137 GLU A CA 1
ATOM 1038 C C . GLU A 1 137 ? -7.737 5.862 7.875 1.00 93.81 137 GLU A C 1
ATOM 1040 O O . GLU A 1 137 ? -6.779 6.124 7.150 1.00 93.81 137 GLU A O 1
ATOM 1045 N N . LEU A 1 138 ? -8.971 5.728 7.374 1.00 91.69 138 LEU A N 1
ATOM 1046 C CA . LEU A 1 138 ? -9.268 5.921 5.948 1.00 91.69 138 LEU A CA 1
ATOM 1047 C C . LEU A 1 138 ? -8.977 7.357 5.480 1.00 91.69 138 LEU A C 1
ATOM 1049 O O . LEU A 1 138 ? -8.405 7.541 4.409 1.00 91.69 138 LEU A O 1
ATOM 1053 N N . LYS A 1 139 ? -9.339 8.374 6.274 1.00 89.94 139 LYS A N 1
ATOM 1054 C CA . LYS A 1 139 ? -9.096 9.790 5.936 1.00 89.94 139 LYS A CA 1
ATOM 1055 C C . LYS A 1 139 ? -7.612 10.119 5.785 1.00 89.94 139 LYS A C 1
ATOM 1057 O O . LYS A 1 139 ? -7.279 11.034 5.046 1.00 89.94 139 LYS A O 1
ATOM 10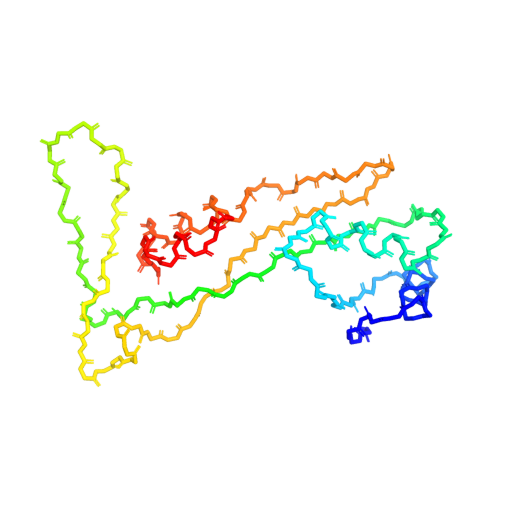62 N N . ARG A 1 140 ? -6.724 9.360 6.434 1.00 86.06 140 ARG A N 1
ATOM 1063 C CA . ARG A 1 140 ? -5.265 9.525 6.309 1.00 86.06 140 ARG A CA 1
ATOM 1064 C C . ARG A 1 140 ? -4.726 9.134 4.931 1.00 86.06 140 ARG A C 1
ATOM 1066 O O . ARG A 1 140 ? -3.567 9.414 4.655 1.00 86.06 140 ARG A O 1
ATOM 1073 N N . LEU A 1 141 ? -5.533 8.458 4.109 1.00 84.19 141 LEU A N 1
ATOM 1074 C CA . LEU A 1 141 ? -5.190 8.086 2.734 1.00 84.19 141 LEU A CA 1
ATOM 1075 C C . LEU A 1 141 ? -5.634 9.126 1.698 1.00 84.19 141 LEU A C 1
ATOM 1077 O O . LEU A 1 141 ? -5.300 8.972 0.525 1.00 84.19 141 LEU A O 1
ATOM 1081 N N . ALA A 1 142 ? -6.421 10.131 2.095 1.00 65.50 142 ALA A N 1
ATOM 1082 C CA . ALA A 1 142 ? -6.753 11.237 1.208 1.00 65.50 142 ALA A CA 1
ATOM 1083 C C . ALA A 1 142 ? -5.535 12.177 1.090 1.00 65.50 142 ALA A C 1
ATOM 1085 O O . ALA A 1 142 ? -4.892 12.426 2.114 1.00 65.50 142 ALA A O 1
ATOM 1086 N N . PRO A 1 143 ? -5.204 12.654 -0.123 1.00 55.81 143 PRO A N 1
ATOM 1087 C CA . PRO A 1 143 ? -4.160 13.656 -0.321 1.00 55.81 143 PRO A CA 1
ATOM 1088 C C . PRO A 1 143 ? -4.485 14.985 0.374 1.00 55.81 143 PRO A C 1
ATOM 1090 O O . PRO A 1 143 ? -5.689 15.304 0.528 1.00 55.81 143 PRO A O 1
#

Radius of gyration: 19.38 Å; Cα contacts (8 Å, |Δi|>4): 240; chains: 1; bounding box: 54×27×53 Å

pLDDT: mean 91.06, std 11.8, range [46.81, 98.25]